Protein AF-A0A268S6Z4-F1 (afdb_monomer_lite)

pLDDT: mean 91.8, std 14.27, range [34.97, 98.31]

Structure (mmCIF, N/CA/C/O backbone):
data_AF-A0A268S6Z4-F1
#
_entry.id   AF-A0A268S6Z4-F1
#
loop_
_atom_site.group_PDB
_atom_site.id
_atom_site.type_symbol
_atom_site.label_atom_id
_atom_site.label_alt_id
_at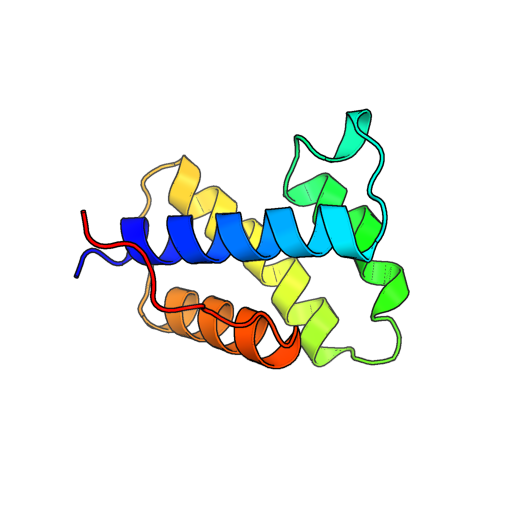om_site.label_comp_id
_atom_site.label_asym_id
_atom_site.label_entity_id
_atom_site.label_seq_id
_atom_site.pdbx_PDB_ins_code
_atom_site.Cartn_x
_atom_site.Cartn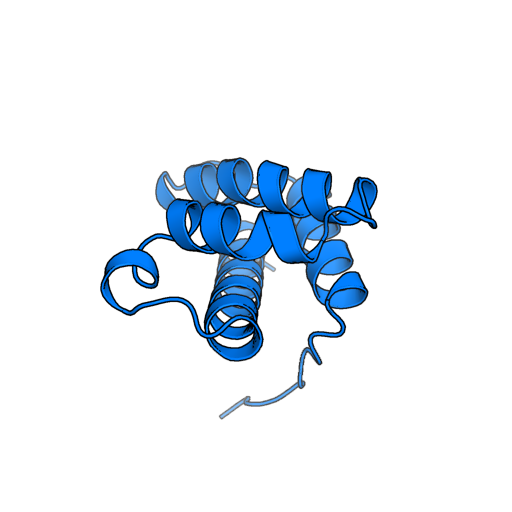_y
_atom_site.Cartn_z
_atom_site.occupancy
_atom_site.B_iso_or_equiv
_atom_site.auth_seq_id
_atom_site.auth_comp_id
_atom_site.auth_asym_id
_atom_site.auth_atom_id
_atom_site.pdbx_PDB_model_num
ATOM 1 N N . MET A 1 1 ? -16.291 -1.061 14.497 1.00 58.59 1 MET A N 1
ATOM 2 C CA . MET A 1 1 ? -15.449 -1.811 13.534 1.00 58.59 1 MET A CA 1
ATOM 3 C C . MET A 1 1 ? -13.985 -1.657 13.933 1.00 58.59 1 MET A C 1
ATOM 5 O O . MET A 1 1 ? -13.559 -0.532 14.178 1.00 58.59 1 MET A O 1
ATOM 9 N N . ASN A 1 2 ? -13.233 -2.753 14.077 1.00 88.44 2 ASN A N 1
ATOM 10 C CA . ASN A 1 2 ? -11.830 -2.702 14.504 1.00 88.44 2 ASN A CA 1
ATOM 11 C C . ASN A 1 2 ? -10.949 -2.152 13.361 1.00 88.44 2 ASN A C 1
ATOM 13 O O . ASN A 1 2 ? -10.906 -2.726 12.270 1.00 88.44 2 ASN A O 1
ATOM 17 N N . ARG A 1 3 ? -10.265 -1.023 13.599 1.00 94.00 3 ARG A N 1
ATOM 18 C CA . ARG A 1 3 ? -9.434 -0.344 12.586 1.00 94.00 3 ARG A CA 1
ATOM 19 C C . ARG A 1 3 ? -8.250 -1.198 12.135 1.00 94.00 3 ARG A C 1
ATOM 21 O O . ARG A 1 3 ? -7.934 -1.179 10.952 1.00 94.00 3 ARG A O 1
ATOM 28 N N . ASN A 1 4 ? -7.656 -1.979 13.038 1.00 93.75 4 ASN A N 1
ATOM 29 C CA . ASN A 1 4 ? -6.543 -2.873 12.709 1.00 93.75 4 ASN A CA 1
ATOM 30 C C . ASN A 1 4 ? -7.003 -3.974 11.750 1.00 93.75 4 ASN A C 1
ATOM 32 O O . ASN A 1 4 ? -6.367 -4.192 10.725 1.00 93.75 4 ASN A O 1
ATOM 36 N N . ALA A 1 5 ? -8.148 -4.602 12.041 1.00 94.69 5 ALA A N 1
ATOM 37 C CA . ALA A 1 5 ? -8.738 -5.613 11.162 1.00 94.69 5 ALA A CA 1
ATOM 38 C C . ALA A 1 5 ? -9.089 -5.024 9.786 1.00 94.69 5 ALA A C 1
ATOM 40 O O . ALA A 1 5 ? -8.767 -5.604 8.757 1.00 94.69 5 ALA A O 1
ATOM 41 N N . THR A 1 6 ? -9.670 -3.821 9.766 1.00 96.12 6 THR A N 1
ATOM 42 C CA . THR A 1 6 ? -10.004 -3.121 8.514 1.00 96.12 6 THR A CA 1
ATOM 43 C C . THR A 1 6 ? -8.753 -2.831 7.682 1.00 96.12 6 THR A C 1
ATOM 45 O O . THR A 1 6 ? -8.729 -3.095 6.484 1.00 96.12 6 THR A O 1
ATOM 48 N N . ALA A 1 7 ? -7.701 -2.298 8.311 1.00 97.38 7 ALA A N 1
ATOM 49 C CA . ALA A 1 7 ? -6.443 -2.004 7.637 1.00 97.38 7 ALA A CA 1
ATOM 50 C C . ALA A 1 7 ? -5.766 -3.273 7.115 1.00 97.38 7 ALA A C 1
ATOM 52 O O . ALA A 1 7 ? -5.275 -3.270 5.992 1.00 97.38 7 ALA A O 1
ATOM 53 N N . TYR A 1 8 ? -5.794 -4.361 7.890 1.00 96.88 8 TYR A N 1
ATOM 54 C CA . TYR A 1 8 ? -5.296 -5.663 7.455 1.00 96.88 8 TYR A CA 1
ATOM 55 C C . TYR A 1 8 ? -6.003 -6.143 6.180 1.00 96.88 8 TYR A C 1
ATOM 57 O O . TYR A 1 8 ? -5.333 -6.455 5.199 1.00 96.88 8 TYR A O 1
ATOM 65 N N . SER A 1 9 ? -7.340 -6.133 6.152 1.00 96.62 9 SER A N 1
ATOM 66 C CA . SER A 1 9 ? -8.112 -6.567 4.979 1.00 96.62 9 SER A CA 1
ATOM 67 C C . SER A 1 9 ? -7.837 -5.709 3.740 1.00 96.62 9 SER A C 1
ATOM 69 O O . SER A 1 9 ? -7.678 -6.242 2.641 1.00 96.62 9 SER A O 1
ATOM 71 N N . LEU A 1 10 ? -7.736 -4.386 3.904 1.00 97.56 10 LEU A N 1
ATOM 72 C CA . LEU A 1 10 ? -7.402 -3.480 2.800 1.00 97.56 10 LEU A CA 1
ATOM 73 C C . LEU A 1 10 ? -5.990 -3.749 2.266 1.00 97.56 10 LEU A C 1
ATOM 75 O O . LEU A 1 10 ? -5.818 -3.902 1.061 1.00 97.56 10 LEU A O 1
ATOM 79 N N . LEU A 1 11 ? -4.997 -3.871 3.152 1.00 98.06 11 LEU A N 1
ATOM 80 C CA . LEU A 1 11 ? -3.616 -4.188 2.779 1.00 98.06 11 LEU A CA 1
ATOM 81 C C . LEU A 1 11 ? -3.515 -5.525 2.044 1.00 98.06 11 LEU A C 1
ATOM 83 O O . LEU A 1 11 ? -2.827 -5.599 1.033 1.00 98.06 11 LEU A O 1
ATOM 87 N N . PHE A 1 12 ? -4.216 -6.557 2.518 1.00 97.19 12 PHE A N 1
ATOM 88 C CA . PHE A 1 12 ? -4.264 -7.859 1.852 1.00 97.19 12 PHE A CA 1
ATOM 89 C C . PHE A 1 12 ? -4.829 -7.743 0.431 1.00 97.19 12 PHE A C 1
ATOM 91 O O . PHE A 1 12 ? -4.257 -8.276 -0.516 1.00 97.19 12 PHE A O 1
ATOM 98 N N . THR A 1 13 ? -5.912 -6.979 0.269 1.00 97.44 13 THR A N 1
ATOM 99 C CA . THR A 1 13 ? -6.543 -6.765 -1.040 1.00 97.44 13 THR A CA 1
ATOM 100 C C . THR A 1 13 ? -5.617 -6.001 -1.992 1.00 97.44 13 THR A C 1
ATOM 102 O O . THR A 1 13 ? -5.454 -6.401 -3.143 1.00 97.44 13 THR A O 1
ATOM 105 N N . ILE A 1 14 ? -4.964 -4.937 -1.510 1.00 98.00 14 ILE A N 1
ATOM 106 C CA . ILE A 1 14 ? -3.970 -4.173 -2.279 1.00 98.00 14 ILE A CA 1
ATOM 107 C C . ILE A 1 14 ? -2.815 -5.082 -2.701 1.00 98.00 14 ILE A C 1
ATOM 109 O O . ILE A 1 14 ? -2.407 -5.064 -3.860 1.00 98.00 14 ILE A O 1
ATOM 113 N N . HIS A 1 15 ? -2.306 -5.903 -1.780 1.00 98.19 15 HIS A N 1
ATOM 114 C CA . HIS A 1 15 ? -1.196 -6.814 -2.044 1.00 98.19 15 HIS A CA 1
ATOM 115 C C . HIS A 1 15 ? -1.538 -7.806 -3.156 1.00 98.19 15 HIS A C 1
ATOM 117 O O . HIS A 1 15 ? -0.819 -7.873 -4.152 1.00 98.19 15 HIS A O 1
ATOM 123 N N . ALA A 1 16 ? -2.666 -8.510 -3.027 1.00 97.25 16 ALA A N 1
ATOM 124 C CA . ALA A 1 16 ? -3.131 -9.475 -4.019 1.00 97.25 16 ALA A CA 1
ATOM 125 C C . ALA A 1 16 ? -3.350 -8.825 -5.394 1.00 97.25 16 ALA A C 1
ATOM 127 O O . ALA A 1 16 ? -2.897 -9.353 -6.410 1.00 97.25 16 ALA A O 1
ATOM 128 N N . HIS A 1 17 ? -3.976 -7.644 -5.42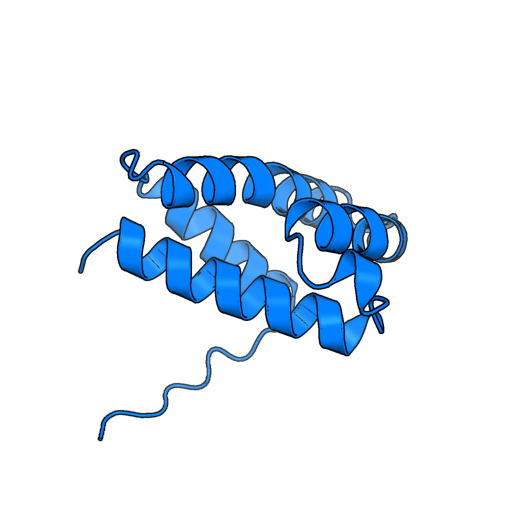1 1.00 97.56 17 HIS A N 1
ATOM 129 C CA . HIS A 1 17 ? -4.193 -6.902 -6.657 1.00 97.56 17 HIS A CA 1
ATOM 130 C C . HIS A 1 17 ? -2.877 -6.544 -7.354 1.00 97.56 17 HIS A C 1
ATOM 132 O O . HIS A 1 17 ? -2.756 -6.735 -8.561 1.00 97.56 17 HIS A O 1
ATOM 138 N N . LEU A 1 18 ? -1.880 -6.043 -6.617 1.00 97.50 18 LEU A N 1
ATOM 139 C CA . LEU A 1 18 ? -0.593 -5.662 -7.202 1.00 97.50 18 LEU A CA 1
ATOM 140 C C . LEU A 1 18 ? 0.203 -6.871 -7.695 1.00 97.50 18 LEU A C 1
ATOM 142 O O . LEU A 1 18 ? 0.802 -6.778 -8.764 1.00 97.50 18 LEU A O 1
ATOM 146 N N . ILE A 1 19 ? 0.174 -7.995 -6.965 1.00 97.81 19 ILE A N 1
ATOM 147 C CA . ILE A 1 19 ? 0.783 -9.254 -7.424 1.00 97.81 19 ILE A CA 1
ATOM 148 C C . ILE A 1 19 ? 0.195 -9.653 -8.775 1.00 97.81 19 ILE A C 1
ATOM 150 O O . ILE A 1 19 ? 0.943 -9.894 -9.720 1.00 97.81 19 ILE A O 1
ATOM 154 N N . GLN A 1 20 ? -1.136 -9.685 -8.869 1.00 96.88 20 GLN A N 1
ATOM 155 C CA . GLN A 1 20 ? -1.832 -10.106 -10.079 1.00 96.88 20 GLN A CA 1
ATOM 156 C C . GLN A 1 20 ? -1.615 -9.126 -11.237 1.00 96.88 20 GLN A C 1
ATOM 158 O O . GLN A 1 20 ? -1.285 -9.542 -12.342 1.00 96.88 20 GLN A O 1
ATOM 163 N N . LYS A 1 21 ? -1.792 -7.823 -10.995 1.00 96.69 21 LYS A N 1
ATOM 164 C CA . LYS A 1 21 ? -1.732 -6.786 -12.034 1.00 96.69 21 LYS A CA 1
ATOM 165 C C . LYS A 1 21 ? -0.339 -6.653 -12.643 1.00 96.69 21 LYS A C 1
ATOM 167 O O . LYS A 1 21 ? -0.220 -6.491 -13.854 1.00 96.69 21 LYS A O 1
ATOM 172 N N . HIS A 1 22 ? 0.696 -6.729 -11.810 1.00 96.81 22 HIS A N 1
ATOM 173 C CA . HIS A 1 22 ? 2.083 -6.497 -12.224 1.00 96.81 22 HIS A CA 1
ATOM 174 C C . HIS A 1 22 ? 2.894 -7.780 -12.375 1.00 96.81 22 HIS A C 1
ATOM 176 O O . HIS A 1 22 ? 4.099 -7.703 -12.576 1.00 96.81 22 HIS A O 1
ATOM 182 N N . HIS A 1 23 ? 2.246 -8.947 -12.298 1.00 96.69 23 HIS A N 1
ATOM 183 C CA . HIS A 1 23 ? 2.886 -10.258 -12.439 1.00 96.69 23 HIS A CA 1
ATOM 184 C C . HIS A 1 23 ? 4.126 -10.399 -11.543 1.00 96.69 23 HIS A C 1
ATOM 186 O O . HIS A 1 23 ? 5.195 -10.823 -11.985 1.00 96.69 23 HIS A O 1
ATOM 192 N N . VAL A 1 24 ? 3.982 -10.007 -10.273 1.00 96.56 24 VAL A N 1
ATOM 193 C CA . VAL A 1 24 ? 5.093 -9.989 -9.316 1.00 96.56 24 VAL A CA 1
ATOM 194 C C . VAL A 1 24 ? 5.646 -11.413 -9.162 1.00 96.56 24 VAL A C 1
ATOM 196 O O . VAL A 1 24 ? 4.877 -12.324 -8.846 1.00 96.56 24 VAL A O 1
ATOM 199 N N . PRO A 1 25 ? 6.963 -11.627 -9.339 1.00 96.06 25 PRO A N 1
ATOM 200 C CA . PRO A 1 25 ? 7.577 -12.939 -9.174 1.00 96.06 25 PRO A CA 1
ATOM 201 C C . PRO A 1 25 ? 7.303 -13.549 -7.796 1.00 96.06 25 PRO A C 1
ATOM 203 O O . PRO A 1 25 ? 7.328 -12.846 -6.784 1.00 96.06 25 PRO A O 1
ATOM 206 N N . SER A 1 26 ? 7.137 -14.871 -7.741 1.00 94.06 26 SER A N 1
ATOM 207 C CA . SER A 1 26 ? 6.804 -15.600 -6.506 1.00 94.06 26 SER A CA 1
ATOM 208 C C . SER A 1 26 ? 7.793 -15.362 -5.357 1.00 94.06 26 SER A C 1
ATOM 210 O O . SER A 1 26 ? 7.397 -15.220 -4.208 1.00 94.06 26 SER A O 1
ATOM 212 N N . HIS A 1 27 ? 9.087 -15.224 -5.657 1.00 94.50 27 HIS A N 1
ATOM 213 C CA . HIS A 1 27 ? 10.112 -14.935 -4.645 1.00 94.50 27 HIS A CA 1
ATOM 214 C C . HIS A 1 27 ? 10.014 -13.517 -4.040 1.00 94.50 27 HIS A C 1
ATOM 216 O O . HIS A 1 27 ? 10.655 -13.234 -3.029 1.00 94.50 27 HIS A O 1
ATOM 222 N N . LEU A 1 28 ? 9.233 -12.615 -4.649 1.00 95.38 28 LEU A N 1
ATOM 223 C CA . LEU A 1 28 ? 8.955 -11.264 -4.145 1.00 95.38 28 LEU A CA 1
ATOM 224 C C . LEU A 1 28 ? 7.538 -11.136 -3.573 1.00 95.38 28 LEU A C 1
ATOM 226 O O . LEU A 1 28 ? 7.308 -10.278 -2.713 1.00 95.38 28 LEU A O 1
ATOM 230 N N . SER A 1 29 ? 6.595 -11.962 -4.039 1.00 94.12 29 SER A N 1
ATOM 231 C CA . SER A 1 29 ? 5.171 -11.837 -3.719 1.00 94.12 29 SER A CA 1
ATOM 232 C C . SER A 1 29 ? 4.868 -12.026 -2.236 1.00 94.12 29 SER A C 1
ATOM 234 O O . SER A 1 29 ? 3.956 -11.385 -1.730 1.00 94.12 29 SER A O 1
ATOM 236 N N . ASP A 1 30 ? 5.658 -12.812 -1.503 1.00 93.81 30 ASP A N 1
ATOM 237 C CA . ASP A 1 30 ? 5.432 -13.046 -0.066 1.00 93.81 30 ASP A CA 1
ATOM 238 C C . ASP A 1 30 ? 5.715 -11.806 0.798 1.00 93.81 30 ASP A C 1
ATOM 240 O O . ASP A 1 30 ? 5.236 -11.672 1.928 1.00 93.81 30 ASP A O 1
ATOM 244 N N . SER A 1 31 ? 6.478 -10.850 0.266 1.00 96.75 31 SER A N 1
ATOM 245 C CA . SER A 1 31 ? 6.811 -9.612 0.956 1.00 96.75 31 SER A CA 1
ATOM 246 C C . SER A 1 31 ? 6.029 -8.445 0.380 1.00 96.75 31 SER A C 1
ATOM 248 O O . SER A 1 31 ? 6.266 -8.003 -0.745 1.00 96.75 31 SER A O 1
ATOM 250 N N . TYR A 1 32 ? 5.166 -7.858 1.210 1.00 97.88 32 TYR A N 1
ATOM 251 C CA . TYR A 1 32 ? 4.437 -6.638 0.861 1.00 97.88 32 TYR A CA 1
ATOM 252 C C . TYR A 1 32 ? 5.388 -5.525 0.397 1.00 97.88 32 TYR A C 1
ATOM 254 O O . TYR A 1 32 ? 5.154 -4.878 -0.615 1.00 97.88 32 TYR A O 1
ATOM 262 N N . ARG A 1 33 ? 6.515 -5.334 1.098 1.00 98.06 33 ARG A N 1
ATOM 263 C CA . ARG A 1 33 ? 7.505 -4.310 0.735 1.00 98.06 33 ARG A CA 1
ATOM 264 C C . ARG A 1 33 ? 8.112 -4.576 -0.641 1.00 98.06 33 ARG A C 1
ATOM 266 O O . ARG A 1 33 ? 8.176 -3.651 -1.440 1.00 98.06 33 ARG A O 1
ATOM 273 N N . LEU A 1 34 ? 8.549 -5.809 -0.911 1.00 98.06 34 LEU A N 1
ATOM 274 C CA . LEU A 1 34 ? 9.164 -6.149 -2.200 1.00 98.06 34 LEU A CA 1
ATOM 275 C C . LEU A 1 34 ? 8.151 -6.065 -3.341 1.00 98.06 34 LEU A C 1
ATOM 277 O O . LEU A 1 34 ? 8.487 -5.564 -4.408 1.00 98.06 34 LEU A O 1
ATOM 281 N N . THR A 1 35 ? 6.904 -6.464 -3.088 1.00 98.31 35 THR A N 1
ATOM 282 C CA . THR A 1 35 ? 5.799 -6.291 -4.034 1.00 98.31 35 THR A CA 1
ATOM 283 C C . THR A 1 35 ? 5.593 -4.819 -4.391 1.00 98.31 35 THR A C 1
ATOM 285 O O . THR A 1 35 ? 5.534 -4.480 -5.569 1.00 98.31 35 THR A O 1
ATOM 288 N N . ILE A 1 36 ? 5.546 -3.922 -3.398 1.00 97.75 36 ILE A N 1
ATOM 289 C CA . ILE A 1 36 ? 5.426 -2.480 -3.651 1.00 97.75 36 ILE A CA 1
ATOM 290 C C . ILE A 1 36 ? 6.640 -1.962 -4.427 1.00 97.75 36 ILE A C 1
ATOM 292 O O . ILE A 1 36 ? 6.465 -1.259 -5.414 1.00 97.75 36 ILE A O 1
ATOM 296 N N . THR A 1 37 ? 7.862 -2.334 -4.036 1.00 97.38 37 THR A N 1
ATOM 297 C CA . THR A 1 37 ? 9.084 -1.935 -4.754 1.00 97.38 37 THR A CA 1
ATOM 298 C C . THR A 1 37 ? 9.071 -2.382 -6.215 1.00 97.38 37 THR A C 1
ATOM 300 O O . THR A 1 37 ? 9.454 -1.602 -7.081 1.00 97.38 37 THR A O 1
ATOM 303 N N . HIS A 1 38 ? 8.587 -3.591 -6.499 1.00 97.62 38 HIS A N 1
ATOM 304 C CA . HIS A 1 38 ? 8.427 -4.089 -7.863 1.00 97.62 38 HIS A CA 1
ATOM 305 C C . HIS A 1 38 ? 7.340 -3.331 -8.641 1.00 97.62 38 HIS A C 1
ATOM 307 O O . HIS A 1 38 ? 7.517 -3.039 -9.817 1.00 97.62 38 HIS A O 1
ATOM 313 N N . ALA A 1 39 ? 6.226 -2.989 -7.988 1.00 96.62 39 ALA A N 1
ATOM 314 C CA . ALA A 1 39 ? 5.095 -2.312 -8.618 1.00 96.62 39 ALA A CA 1
ATOM 315 C C . ALA A 1 39 ? 5.309 -0.797 -8.825 1.00 96.62 39 ALA A C 1
ATOM 317 O O . ALA A 1 39 ? 4.678 -0.203 -9.695 1.00 96.62 39 ALA A O 1
ATOM 318 N N . LEU A 1 40 ? 6.170 -0.151 -8.033 1.00 95.69 40 LEU A N 1
ATOM 319 C CA . LEU A 1 40 ? 6.357 1.306 -8.040 1.00 95.69 40 LEU A CA 1
ATOM 320 C C . LEU A 1 40 ? 6.713 1.907 -9.413 1.00 95.69 40 LEU A C 1
ATOM 322 O O . LEU A 1 40 ? 6.104 2.919 -9.762 1.00 95.69 40 LEU A O 1
ATOM 326 N N . PRO A 1 41 ? 7.629 1.325 -10.215 1.00 96.56 41 PRO A N 1
ATOM 327 C CA . PRO A 1 41 ? 7.970 1.863 -11.534 1.00 96.56 41 PRO A CA 1
ATOM 328 C C . PRO A 1 41 ? 6.773 1.994 -12.486 1.00 96.56 41 PRO A C 1
ATOM 330 O O . PRO A 1 41 ? 6.743 2.911 -13.302 1.00 96.56 41 PRO A O 1
ATOM 333 N N . PHE A 1 42 ? 5.753 1.139 -12.351 1.00 96.00 42 PHE A N 1
ATOM 334 C CA . PHE A 1 42 ? 4.538 1.195 -13.174 1.00 96.00 42 PHE A CA 1
ATOM 335 C C . PHE A 1 42 ? 3.647 2.409 -12.864 1.00 96.00 42 PHE A C 1
ATOM 337 O O . PHE A 1 42 ? 2.737 2.713 -13.631 1.00 96.00 42 PHE A O 1
ATOM 344 N N . TYR A 1 43 ? 3.912 3.114 -11.762 1.00 95.25 43 TYR A N 1
ATOM 345 C CA . TYR A 1 43 ? 3.186 4.308 -11.329 1.00 95.25 43 TYR A CA 1
ATOM 346 C C . TYR A 1 43 ? 4.059 5.571 -11.369 1.00 95.25 43 TYR A C 1
ATOM 348 O O . TYR A 1 43 ? 3.745 6.557 -10.711 1.00 95.25 43 TYR A O 1
ATOM 356 N N . ALA A 1 44 ? 5.149 5.576 -12.147 1.00 91.50 44 ALA A N 1
ATOM 357 C CA . ALA A 1 44 ? 6.074 6.713 -12.226 1.00 91.50 44 ALA A CA 1
ATOM 358 C C . ALA A 1 44 ? 5.408 8.036 -12.663 1.00 91.50 44 ALA A C 1
ATOM 360 O O . ALA A 1 44 ? 5.864 9.109 -12.276 1.00 91.50 44 ALA A O 1
ATOM 361 N N . TYR A 1 45 ? 4.320 7.961 -13.436 1.00 94.25 45 TYR A N 1
ATOM 362 C CA . TYR A 1 45 ? 3.551 9.124 -13.897 1.00 94.25 45 TYR A CA 1
ATOM 363 C C . TYR A 1 45 ? 2.436 9.557 -12.930 1.00 94.25 45 TYR A C 1
ATOM 365 O O . TYR A 1 45 ? 1.764 10.551 -13.188 1.00 94.25 45 TYR A O 1
ATOM 373 N N . ASP A 1 46 ? 2.254 8.840 -11.818 1.00 95.50 46 ASP A N 1
ATOM 374 C CA . ASP A 1 46 ? 1.317 9.185 -10.749 1.00 95.50 46 ASP A CA 1
ATOM 375 C C . ASP A 1 46 ? 2.073 9.277 -9.408 1.00 95.50 46 ASP A C 1
ATOM 377 O O . ASP A 1 46 ? 2.110 8.323 -8.617 1.00 95.50 46 ASP A O 1
ATOM 381 N N . PRO A 1 47 ? 2.723 10.425 -9.135 1.00 93.69 47 PRO A N 1
ATOM 382 C CA . PRO A 1 47 ? 3.548 10.594 -7.943 1.00 93.69 47 PRO A CA 1
ATOM 383 C C . PRO A 1 47 ? 2.733 10.503 -6.648 1.00 93.69 47 PRO A C 1
ATOM 385 O O . PRO A 1 47 ? 3.265 10.092 -5.615 1.00 93.69 47 PRO A O 1
ATOM 388 N N . GLN A 1 48 ? 1.445 10.854 -6.690 1.00 94.75 48 GLN A N 1
ATOM 389 C CA . GLN A 1 48 ? 0.568 10.758 -5.529 1.00 94.75 48 GLN A CA 1
ATOM 390 C C . GLN A 1 48 ? 0.284 9.294 -5.187 1.00 94.75 48 GLN A C 1
ATOM 392 O O . GLN A 1 48 ? 0.408 8.899 -4.025 1.00 94.75 48 GLN A O 1
ATOM 397 N N . LEU A 1 49 ? -0.051 8.474 -6.183 1.00 95.44 49 LEU A N 1
ATOM 398 C CA . LEU A 1 49 ? -0.274 7.045 -5.988 1.00 95.44 49 LEU A CA 1
ATOM 399 C C . LEU A 1 49 ? 1.007 6.325 -5.550 1.00 95.44 49 LEU A C 1
ATOM 401 O O . LEU A 1 49 ? 0.970 5.498 -4.635 1.00 95.44 49 LEU A O 1
ATOM 405 N N . ALA A 1 50 ? 2.153 6.673 -6.140 1.00 96.38 50 ALA A N 1
ATOM 406 C CA . ALA A 1 50 ? 3.449 6.135 -5.735 1.00 96.38 50 ALA A CA 1
ATOM 407 C C . ALA A 1 50 ? 3.770 6.446 -4.258 1.00 96.38 50 ALA A C 1
ATOM 409 O O . ALA A 1 50 ? 4.183 5.556 -3.509 1.00 96.38 50 ALA A O 1
ATOM 410 N N . ASP A 1 51 ? 3.522 7.678 -3.806 1.00 96.38 51 ASP A N 1
ATOM 411 C CA . ASP A 1 51 ? 3.679 8.077 -2.402 1.00 96.38 51 ASP A CA 1
ATOM 412 C C . ASP A 1 51 ? 2.717 7.317 -1.468 1.00 96.38 51 ASP A C 1
ATOM 414 O O . ASP A 1 51 ? 3.129 6.814 -0.417 1.00 96.38 51 ASP A O 1
ATOM 418 N N . GLN A 1 52 ? 1.449 7.150 -1.858 1.00 96.88 52 GLN A N 1
ATOM 419 C CA . GLN A 1 52 ? 0.480 6.361 -1.089 1.00 96.88 52 GLN A CA 1
ATOM 420 C C . GLN A 1 52 ? 0.902 4.888 -0.963 1.00 96.88 52 GLN A C 1
ATOM 422 O O . GLN A 1 52 ? 0.836 4.320 0.134 1.00 96.88 52 GLN A O 1
ATOM 427 N N . LEU A 1 53 ? 1.385 4.277 -2.050 1.00 97.56 53 LEU A N 1
ATOM 428 C CA . LEU A 1 53 ? 1.925 2.915 -2.053 1.00 97.56 53 LEU A CA 1
ATOM 429 C C . LEU A 1 53 ? 3.103 2.786 -1.084 1.00 97.56 53 LEU A C 1
ATOM 431 O O . LEU A 1 53 ? 3.123 1.865 -0.266 1.00 97.56 53 LEU A O 1
ATOM 435 N N . GLN A 1 54 ? 4.044 3.731 -1.097 1.00 97.00 54 GLN A N 1
ATOM 436 C CA . GLN A 1 54 ? 5.164 3.728 -0.153 1.00 97.00 54 GLN A CA 1
ATOM 437 C C . GLN A 1 54 ? 4.693 3.869 1.300 1.00 97.00 54 GLN A C 1
ATOM 439 O O . GLN A 1 54 ? 5.100 3.092 2.168 1.00 97.00 54 GLN A O 1
ATOM 444 N N . LYS A 1 55 ? 3.774 4.802 1.580 1.00 97.81 55 LYS A N 1
ATOM 445 C CA . LYS A 1 55 ? 3.200 4.997 2.923 1.00 97.81 55 LYS A CA 1
ATOM 446 C C . LYS A 1 55 ? 2.472 3.756 3.433 1.00 97.81 55 LYS A C 1
ATOM 448 O O . LYS A 1 55 ? 2.534 3.463 4.630 1.00 97.81 55 LYS A O 1
ATOM 453 N N . SER A 1 56 ? 1.843 2.984 2.546 1.00 98.06 56 SER A N 1
ATOM 454 C CA . SER A 1 56 ? 1.152 1.744 2.915 1.00 98.06 56 SER A CA 1
ATOM 455 C C . SER A 1 56 ? 2.083 0.697 3.551 1.00 98.06 56 SER A C 1
ATOM 457 O O . SER A 1 56 ? 1.643 -0.056 4.421 1.00 98.06 56 SER A O 1
ATOM 459 N N . ILE A 1 57 ? 3.388 0.705 3.232 1.00 98.12 57 ILE A N 1
ATOM 460 C CA . ILE A 1 57 ? 4.393 -0.181 3.851 1.00 98.12 57 ILE A CA 1
ATOM 461 C C . ILE A 1 57 ? 4.500 0.086 5.358 1.00 98.12 57 ILE A C 1
ATOM 463 O O . ILE A 1 57 ? 4.539 -0.846 6.166 1.00 98.12 57 ILE A O 1
ATOM 467 N N . LEU A 1 58 ? 4.517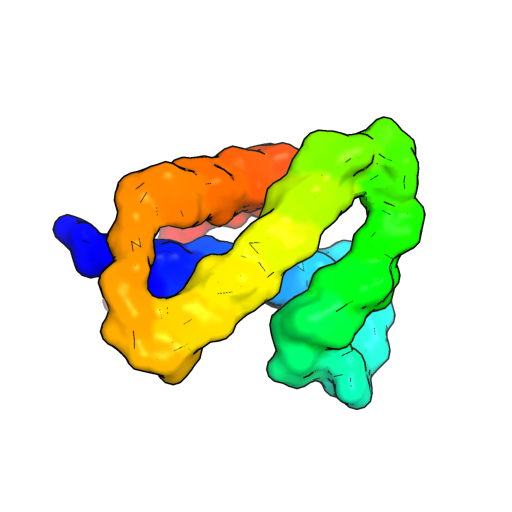 1.360 5.761 1.00 97.62 58 LEU A N 1
ATOM 468 C CA . LEU A 1 58 ? 4.596 1.741 7.174 1.00 97.62 58 LEU A CA 1
ATOM 469 C C . LEU A 1 58 ? 3.334 1.326 7.932 1.00 97.62 58 LEU A C 1
ATOM 471 O O . LEU A 1 58 ? 3.420 0.853 9.067 1.00 97.62 58 LEU A O 1
ATOM 475 N N . ILE A 1 59 ? 2.170 1.461 7.292 1.00 97.94 59 ILE A N 1
ATOM 476 C CA . ILE A 1 59 ? 0.890 1.029 7.858 1.00 97.94 59 ILE A CA 1
ATOM 477 C C . ILE A 1 59 ? 0.897 -0.492 8.045 1.00 97.94 59 ILE A C 1
ATOM 479 O O . ILE A 1 59 ? 0.605 -0.962 9.144 1.00 97.94 59 ILE A O 1
ATOM 483 N N . ARG A 1 60 ? 1.334 -1.262 7.037 1.00 97.44 60 ARG A N 1
ATOM 484 C CA . ARG A 1 60 ? 1.506 -2.721 7.139 1.00 97.44 60 ARG A CA 1
ATOM 485 C C . ARG A 1 60 ? 2.399 -3.101 8.310 1.00 97.44 60 ARG A C 1
ATOM 487 O O . ARG A 1 60 ? 2.040 -3.975 9.094 1.00 97.44 60 ARG A O 1
ATOM 494 N N . ASN A 1 61 ? 3.531 -2.421 8.477 1.00 97.06 61 ASN A N 1
ATOM 495 C CA . ASN A 1 61 ? 4.424 -2.677 9.604 1.00 97.06 61 ASN A CA 1
ATOM 496 C C . ASN A 1 61 ? 3.742 -2.420 10.951 1.00 97.06 61 ASN A C 1
ATOM 498 O O . ASN A 1 61 ? 3.942 -3.194 11.881 1.00 97.06 61 ASN A O 1
ATOM 502 N N . ARG A 1 62 ? 2.917 -1.376 11.083 1.00 97.19 62 ARG A N 1
ATOM 503 C CA . ARG A 1 62 ? 2.146 -1.144 12.315 1.00 97.19 62 ARG A CA 1
ATOM 504 C C . ARG A 1 62 ? 1.136 -2.262 12.570 1.00 97.19 62 ARG A C 1
ATOM 506 O O . ARG A 1 62 ? 1.100 -2.762 13.690 1.00 97.19 62 ARG A O 1
ATOM 513 N N . VAL A 1 63 ? 0.394 -2.687 11.543 1.00 95.81 63 VAL A N 1
ATOM 514 C CA . VAL A 1 63 ? -0.571 -3.797 11.648 1.00 95.81 63 VAL A CA 1
ATOM 515 C C . VAL A 1 63 ? 0.118 -5.074 12.132 1.00 95.81 63 VAL A C 1
ATOM 517 O O . VAL A 1 63 ? -0.353 -5.689 13.084 1.00 95.81 63 VAL A O 1
ATOM 520 N N . CYS A 1 64 ? 1.261 -5.444 11.545 1.00 94.25 64 CYS A N 1
ATOM 521 C CA . CYS A 1 64 ? 1.986 -6.666 11.916 1.00 94.25 64 CYS A CA 1
ATOM 522 C C . CYS A 1 64 ? 2.551 -6.656 13.339 1.00 94.25 64 CYS A C 1
ATOM 524 O O . CYS A 1 64 ? 2.709 -7.715 13.931 1.00 94.25 64 CYS A O 1
ATOM 526 N N . HIS A 1 65 ? 2.836 -5.479 13.894 1.00 95.69 65 HIS A N 1
ATOM 527 C CA . HIS A 1 65 ? 3.274 -5.336 15.284 1.00 95.69 65 HIS A CA 1
ATOM 528 C C . HIS A 1 65 ? 2.115 -5.017 16.237 1.00 95.69 65 HIS A C 1
ATOM 530 O O . HIS A 1 65 ? 2.356 -4.522 17.336 1.00 95.69 65 HIS A O 1
ATOM 536 N N . PHE A 1 66 ? 0.865 -5.227 15.806 1.00 93.56 66 PHE A N 1
ATOM 537 C CA . PHE A 1 66 ? -0.346 -4.949 16.584 1.00 93.56 66 PHE A CA 1
ATOM 538 C C . PHE A 1 66 ? -0.417 -3.515 17.135 1.00 93.56 66 PHE A C 1
ATOM 540 O O . PHE A 1 66 ? -1.055 -3.250 18.155 1.00 93.56 66 PHE A O 1
ATOM 547 N N . LYS A 1 67 ? 0.227 -2.560 16.452 1.00 96.50 67 LYS A N 1
ATOM 548 C CA . LYS A 1 67 ? 0.211 -1.150 16.848 1.00 96.50 67 LYS A CA 1
ATOM 549 C C . LYS A 1 67 ? -1.120 -0.504 16.450 1.00 96.50 67 LYS A C 1
ATOM 551 O O . LYS A 1 67 ? -1.684 -0.875 15.418 1.00 96.50 67 LYS A O 1
ATOM 556 N N . PRO A 1 68 ? -1.615 0.483 17.219 1.00 95.56 68 PRO A N 1
ATOM 557 C CA . PRO A 1 68 ? -2.851 1.180 16.888 1.00 95.56 68 PRO A CA 1
ATOM 558 C C . PRO A 1 68 ? -2.808 1.810 15.494 1.00 95.56 68 PRO A C 1
ATOM 560 O O . PRO A 1 68 ? -1.871 2.536 15.156 1.00 95.56 68 PRO A O 1
ATOM 563 N N . ILE A 1 69 ? -3.853 1.561 14.707 1.00 97.38 69 ILE A N 1
ATOM 564 C CA . ILE A 1 69 ? -4.051 2.177 13.396 1.00 97.38 69 ILE A CA 1
ATOM 565 C C . ILE A 1 69 ? -4.994 3.376 13.515 1.00 97.38 69 ILE A C 1
ATOM 567 O O . ILE A 1 69 ? -6.094 3.288 14.076 1.00 97.38 69 ILE A O 1
ATOM 571 N N . SER A 1 70 ? -4.559 4.513 12.971 1.00 97.00 70 SER A N 1
ATOM 572 C CA . SER A 1 70 ? -5.342 5.748 12.980 1.00 97.00 70 SER A CA 1
ATOM 573 C C . SER A 1 70 ? -6.464 5.718 11.935 1.00 97.00 70 SER A C 1
ATOM 575 O O . SER A 1 70 ? -6.436 4.953 10.971 1.00 97.00 70 SER A O 1
ATOM 577 N N . SER A 1 71 ? -7.467 6.585 12.089 1.00 96.69 71 SER A N 1
ATOM 578 C CA . SER A 1 71 ? -8.486 6.793 11.049 1.00 96.69 71 SER A CA 1
ATOM 579 C C . SER A 1 71 ? -7.867 7.266 9.730 1.00 96.69 71 SER A C 1
ATOM 581 O O . SER A 1 71 ? -8.299 6.828 8.667 1.00 96.69 71 SER A O 1
ATOM 583 N N . ARG A 1 72 ? -6.824 8.104 9.797 1.00 97.00 72 ARG A N 1
ATOM 584 C CA . ARG A 1 72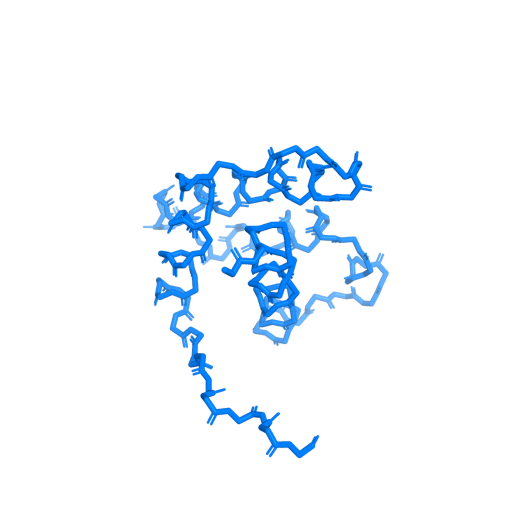 ? -6.082 8.598 8.629 1.00 97.00 72 ARG A CA 1
ATOM 585 C C . ARG A 1 72 ? -5.396 7.472 7.862 1.00 97.00 72 ARG A C 1
ATOM 587 O O . ARG A 1 72 ? -5.449 7.470 6.639 1.00 97.00 72 ARG A O 1
ATOM 594 N N . ASP A 1 73 ? -4.804 6.509 8.565 1.00 97.69 73 ASP A N 1
ATOM 595 C CA . ASP A 1 73 ? -4.181 5.341 7.934 1.00 97.69 73 ASP A CA 1
ATOM 596 C C . ASP A 1 73 ? -5.227 4.511 7.170 1.00 97.69 73 ASP A C 1
ATOM 598 O O . ASP A 1 73 ? -5.008 4.136 6.022 1.00 97.69 73 ASP A O 1
ATOM 602 N N . VAL A 1 74 ? -6.403 4.277 7.768 1.00 97.31 74 VAL A N 1
ATOM 603 C CA . VAL A 1 74 ? -7.503 3.561 7.095 1.00 97.31 74 VAL A CA 1
ATOM 604 C C . VAL A 1 74 ? -8.012 4.335 5.877 1.00 97.31 74 VAL A C 1
ATOM 606 O O . VAL A 1 74 ? -8.267 3.729 4.840 1.00 97.31 74 VAL A O 1
ATOM 609 N N . LEU A 1 75 ? -8.163 5.659 5.980 1.00 97.38 75 LEU A N 1
ATOM 610 C CA . LEU A 1 75 ? -8.580 6.502 4.855 1.00 97.38 75 LEU A CA 1
ATOM 611 C C . LEU A 1 75 ? -7.563 6.474 3.712 1.00 97.38 75 LEU A C 1
ATOM 613 O O . LEU A 1 75 ? -7.970 6.375 2.559 1.00 97.38 75 LEU A O 1
ATOM 617 N N . LEU A 1 76 ? -6.264 6.492 4.024 1.00 98.06 76 LEU A N 1
ATOM 618 C CA . LEU A 1 76 ? -5.208 6.347 3.023 1.00 98.06 76 LEU A CA 1
ATOM 619 C C . LEU A 1 76 ? -5.335 5.010 2.290 1.00 98.06 76 LEU A C 1
ATOM 621 O O . LEU A 1 76 ? -5.320 4.996 1.067 1.00 98.06 76 LEU A O 1
ATOM 625 N N . LEU A 1 77 ? -5.514 3.900 3.015 1.00 97.94 77 LEU A N 1
ATOM 626 C CA . LEU A 1 77 ? -5.672 2.580 2.395 1.00 97.94 77 LEU A CA 1
ATOM 627 C C . LEU A 1 77 ? -6.940 2.470 1.539 1.00 97.94 77 LEU A C 1
ATOM 629 O O . LEU A 1 77 ? -6.909 1.835 0.491 1.00 97.94 77 LEU A O 1
ATOM 633 N N . LYS A 1 78 ? -8.047 3.097 1.953 1.00 96.62 78 LYS A N 1
ATOM 634 C CA . LYS A 1 78 ? -9.274 3.153 1.143 1.00 96.62 78 LYS A CA 1
ATOM 635 C C . LYS A 1 78 ? -9.060 3.946 -0.142 1.00 96.62 78 LYS A C 1
ATOM 637 O O . LYS A 1 78 ? -9.320 3.412 -1.210 1.00 96.62 78 LYS A O 1
ATOM 642 N N . SER A 1 79 ? -8.502 5.153 -0.030 1.00 96.12 79 SER A N 1
ATOM 643 C CA . SER A 1 79 ? -8.139 5.970 -1.192 1.00 96.12 79 SER A CA 1
ATOM 644 C C . SER A 1 79 ? -7.194 5.221 -2.128 1.00 96.12 79 SER A C 1
ATOM 646 O O . SER A 1 79 ? -7.349 5.321 -3.335 1.00 96.12 79 SER A O 1
ATOM 648 N N . LEU A 1 80 ? -6.256 4.442 -1.587 1.00 96.50 80 LEU A N 1
ATOM 649 C CA . LEU A 1 80 ? -5.352 3.627 -2.386 1.00 96.50 80 LEU A CA 1
ATOM 650 C C . LEU A 1 80 ? -6.102 2.523 -3.150 1.00 96.50 80 LEU A C 1
ATOM 652 O O . LEU A 1 80 ? -5.840 2.328 -4.332 1.00 96.50 80 LEU A O 1
ATOM 656 N N . CYS A 1 81 ? -7.059 1.832 -2.519 1.00 96.50 81 CYS A N 1
ATOM 657 C CA . CYS A 1 81 ? -7.935 0.890 -3.226 1.00 96.50 81 CYS A CA 1
ATOM 658 C C . CYS A 1 81 ? -8.730 1.572 -4.348 1.00 96.50 81 CYS A C 1
ATOM 660 O O . CYS A 1 81 ? -8.811 1.019 -5.444 1.00 96.50 81 CYS A O 1
ATOM 662 N N . ASP A 1 82 ? -9.284 2.755 -4.077 1.00 95.25 82 ASP A N 1
ATOM 663 C CA . ASP A 1 82 ? -10.085 3.511 -5.042 1.00 95.25 82 ASP 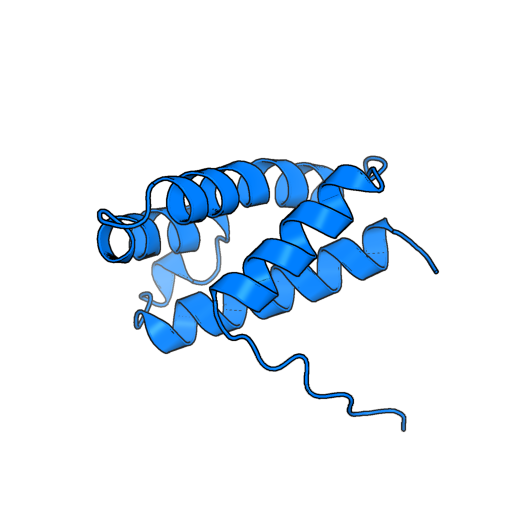A CA 1
ATOM 664 C C . ASP A 1 82 ? -9.227 3.938 -6.247 1.00 95.25 82 ASP A C 1
ATOM 666 O O . ASP A 1 82 ? -9.589 3.655 -7.386 1.00 95.25 82 ASP A O 1
ATOM 670 N N . SER A 1 83 ? -8.038 4.509 -6.010 1.00 94.81 83 SER A N 1
ATOM 671 C CA . SER A 1 83 ? -7.083 4.896 -7.064 1.00 94.81 83 SER A CA 1
ATOM 672 C C . SER A 1 83 ? -6.609 3.703 -7.900 1.00 94.81 83 SER A C 1
ATOM 674 O O . SER A 1 83 ? -6.416 3.802 -9.112 1.00 94.81 83 SER A O 1
ATOM 676 N N . LEU A 1 84 ? -6.441 2.537 -7.270 1.00 94.88 84 LEU A N 1
ATOM 677 C CA . LEU A 1 84 ? -6.081 1.297 -7.959 1.00 94.88 84 LEU A CA 1
ATOM 678 C C . LEU A 1 84 ? -7.267 0.640 -8.682 1.00 94.88 84 LEU A C 1
ATOM 680 O O . LEU A 1 84 ? -7.066 -0.368 -9.361 1.00 94.88 84 LEU A O 1
ATOM 684 N N . HIS A 1 85 ? -8.473 1.210 -8.577 1.00 93.81 85 HIS A N 1
ATOM 685 C CA . HIS A 1 85 ? -9.719 0.658 -9.112 1.00 93.81 85 HIS A CA 1
ATOM 686 C C . HIS A 1 85 ? -9.977 -0.773 -8.618 1.00 93.81 85 HIS A C 1
ATOM 688 O O . HIS A 1 85 ? -10.491 -1.636 -9.335 1.00 93.81 85 HIS A O 1
ATOM 694 N N . ILE A 1 86 ? -9.594 -1.045 -7.369 1.00 89.88 86 ILE A N 1
ATOM 695 C CA . ILE A 1 86 ? -9.861 -2.318 -6.717 1.00 89.88 86 ILE A CA 1
ATOM 696 C C . ILE A 1 86 ? -11.334 -2.313 -6.339 1.00 89.88 86 ILE A C 1
ATOM 698 O O . ILE A 1 86 ? -11.735 -1.688 -5.356 1.00 89.88 86 ILE A O 1
ATOM 702 N N . ASN A 1 87 ? -12.140 -3.040 -7.110 1.00 76.00 87 ASN A N 1
ATOM 703 C CA . ASN A 1 87 ? -13.518 -3.314 -6.741 1.00 76.00 87 ASN A CA 1
ATOM 704 C C . ASN A 1 87 ? -13.513 -4.026 -5.387 1.00 76.00 87 ASN A C 1
ATOM 706 O O . ASN A 1 87 ? -13.238 -5.224 -5.305 1.00 76.00 87 ASN A O 1
ATOM 710 N N . GLN A 1 88 ? -13.828 -3.291 -4.318 1.00 60.84 88 GLN A N 1
ATOM 711 C CA . GLN A 1 88 ? -14.170 -3.869 -3.024 1.00 60.84 88 GLN A CA 1
ATOM 712 C C . GLN A 1 88 ? -15.519 -4.563 -3.199 1.00 60.84 88 GLN A C 1
ATOM 714 O O . GLN A 1 88 ? -16.566 -4.037 -2.823 1.00 60.84 88 GLN A O 1
ATOM 719 N N . SER A 1 89 ? -15.510 -5.713 -3.874 1.00 46.56 89 SER A N 1
ATOM 720 C CA . SER A 1 89 ? -16.700 -6.518 -4.066 1.00 46.56 89 SER A CA 1
ATOM 721 C C . SER A 1 89 ? -17.235 -6.845 -2.677 1.00 46.56 89 SER A C 1
ATOM 723 O O . SER A 1 89 ? -16.613 -7.575 -1.905 1.00 46.56 89 SER A O 1
ATOM 725 N N . LYS A 1 90 ? -18.375 -6.247 -2.320 1.00 46.16 90 LYS A N 1
ATOM 726 C CA . LYS A 1 90 ? -19.190 -6.714 -1.204 1.00 46.16 90 LYS A CA 1
ATOM 727 C C . LYS A 1 90 ? -19.591 -8.152 -1.531 1.00 46.16 90 LYS A C 1
ATOM 729 O O . LYS A 1 90 ? -20.538 -8.336 -2.288 1.00 46.16 90 LYS A O 1
ATOM 734 N N . LYS A 1 91 ? -18.865 -9.137 -0.997 1.00 42.28 91 LYS A N 1
ATOM 735 C CA . LYS A 1 91 ? -19.248 -10.550 -0.790 1.00 42.28 91 LYS A CA 1
ATOM 736 C C . LYS A 1 91 ? -18.022 -11.266 -0.200 1.00 42.28 91 LYS A C 1
ATOM 738 O O . LYS A 1 91 ? -16.922 -11.070 -0.689 1.00 42.28 91 LYS A O 1
ATOM 743 N N . VAL A 1 92 ? -18.119 -12.056 0.865 1.00 37.91 92 VAL A N 1
ATOM 744 C CA . VAL A 1 92 ? -19.203 -12.977 1.221 1.00 37.91 92 VAL A CA 1
ATOM 745 C C . VAL A 1 92 ? -19.464 -12.892 2.727 1.00 37.91 92 VAL A C 1
ATOM 747 O O . VAL A 1 92 ? -18.568 -13.128 3.530 1.00 37.91 92 VAL A O 1
ATOM 750 N N . GLY A 1 93 ? -20.695 -12.541 3.101 1.00 45.19 93 GLY A N 1
ATOM 751 C CA . GLY A 1 93 ? -21.292 -13.157 4.275 1.00 45.19 93 GLY A CA 1
ATOM 752 C C . GLY A 1 93 ? -21.779 -14.529 3.841 1.00 45.19 93 GLY A C 1
ATOM 753 O O . GLY A 1 93 ? -22.554 -14.575 2.890 1.00 45.19 93 GLY A O 1
ATOM 754 N N . ILE A 1 94 ? -21.231 -15.565 4.470 1.00 34.97 94 ILE A N 1
ATOM 755 C CA . ILE A 1 94 ? -21.773 -16.868 4.889 1.00 34.97 94 ILE A CA 1
ATOM 756 C C . ILE A 1 94 ? -20.825 -17.288 6.017 1.00 34.97 94 ILE A C 1
ATOM 758 O O . ILE A 1 94 ? -19.596 -17.230 5.779 1.00 34.97 94 ILE A O 1
#

Organism: Shouchella clausii (NCBI:txid79880)

Secondary structure (DSSP, 8-state):
--HHHHHHHHHHHHHHHHHHHHT--HHHHT-HHHHHHHHGGGGTT-HHHHHHHHHHHHHHHHHHTTPPPPHHHHHHHHHHHHHTT---------

Foldseek 3Di:
DALLVLLVVLLVLLLVLLCVVQVDDPVQSVDLVSSLVSSLVVCPVPVPLSVLSVVSNVVVVCSVVVHDDDPVNSVSSVVNCVVSVPPPPPDDDD

Sequence (94 aa):
MNRNATAYSLLFTIHAHLIQKHHVPSHLSDSYRLTITHALPFYAYDPQLADQLQKSILIRNRVCHFKPISSRDVLLLKSLCDSLHINQSKKVGI

Radius of gyration: 12.93 Å; chains: 1; bounding box: 32×28×31 Å